Protein AF-L1JGI5-F1 (afdb_monomer_lite)

Foldseek 3Di:
DVVCVVVVDDDDPVRVVVVVVVVVVVVVVVVVCVVDDNPPPCPPDDDDDDPVNLVVLLVVLVVDPDPVSVVVNVLSVCCVVLVDDSVQSVPFDPVQWDDDDPDIWGFTDPDPPPPVVPDDGDTRD

Radius of gyration: 23.56 Å; chains: 1; bounding box: 56×33×55 Å

Sequence (125 aa):
MHMLKNYGVTLSIEAVKTLSSDFRGLKRTLNLSQSCNQDAKVTTGNVPLSYDLYSVFAKVMLQKPEREYVWARTFLILAWNLMSRSRNVCTLLYNHMEFVGDALRFYVIHAKNDQAGEKPRDPKH

Structure (mmCIF, N/CA/C/O backbone):
data_AF-L1JGI5-F1
#
_entry.id   AF-L1JGI5-F1
#
loop_
_atom_site.group_PDB
_atom_site.id
_atom_site.type_symbol
_atom_site.label_atom_id
_atom_site.label_alt_id
_atom_site.label_comp_id
_atom_site.label_asym_id
_atom_site.label_entity_id
_atom_site.label_seq_id
_atom_site.pdbx_PDB_ins_code
_atom_site.Cartn_x
_atom_site.Cartn_y
_atom_site.Cartn_z
_atom_site.occupancy
_atom_site.B_iso_or_equiv
_atom_site.auth_seq_id
_atom_site.auth_comp_id
_atom_site.auth_asym_id
_atom_site.auth_atom_id
_atom_site.pdbx_PDB_model_num
ATOM 1 N N . MET A 1 1 ? 32.901 11.308 -26.521 1.00 55.69 1 MET A N 1
ATOM 2 C CA . MET A 1 1 ? 32.419 11.208 -27.921 1.00 55.69 1 MET A CA 1
ATOM 3 C C . MET A 1 1 ? 33.040 12.257 -28.845 1.00 55.69 1 MET A C 1
ATOM 5 O O . MET A 1 1 ? 33.360 11.903 -29.968 1.00 55.69 1 MET A O 1
ATOM 9 N N . HIS A 1 2 ? 33.260 13.505 -28.402 1.00 54.22 2 HIS A N 1
ATOM 10 C CA . HIS A 1 2 ? 33.907 14.536 -29.234 1.00 54.22 2 HIS A CA 1
ATOM 11 C C . HIS A 1 2 ? 35.370 14.207 -29.592 1.00 54.22 2 HIS A C 1
ATOM 13 O O . HIS A 1 2 ? 35.813 14.503 -30.692 1.00 54.22 2 HIS A O 1
ATOM 19 N N . MET A 1 3 ? 36.104 13.523 -28.704 1.00 59.66 3 MET A N 1
ATOM 20 C CA . MET A 1 3 ? 37.500 13.153 -28.972 1.00 59.66 3 MET A CA 1
ATOM 21 C C . MET A 1 3 ? 37.654 12.104 -30.083 1.00 59.66 3 MET A C 1
ATOM 23 O O . MET A 1 3 ? 38.486 12.289 -30.953 1.00 59.66 3 MET A O 1
ATOM 27 N N . LEU A 1 4 ? 36.818 11.059 -30.135 1.00 62.31 4 LEU A N 1
ATOM 28 C CA . LEU A 1 4 ? 36.908 10.021 -31.182 1.00 62.31 4 LEU A CA 1
ATOM 29 C C . LEU A 1 4 ? 36.588 10.570 -32.583 1.00 62.31 4 LEU A C 1
ATOM 31 O O . LEU A 1 4 ? 37.210 10.166 -33.559 1.00 62.31 4 LEU A O 1
ATOM 35 N N . LYS A 1 5 ? 35.677 11.551 -32.663 1.00 60.44 5 LYS A N 1
ATOM 36 C CA . LYS A 1 5 ? 35.400 12.296 -33.900 1.00 60.44 5 LYS A CA 1
ATOM 37 C C . LYS A 1 5 ? 36.584 13.170 -34.332 1.00 60.44 5 LYS A C 1
ATOM 39 O O . LYS A 1 5 ? 36.864 13.243 -35.521 1.00 60.44 5 LYS A O 1
ATOM 44 N N . ASN A 1 6 ? 37.298 13.781 -33.383 1.00 59.62 6 ASN A N 1
ATOM 45 C CA . ASN A 1 6 ? 38.478 14.606 -33.669 1.00 59.62 6 ASN A CA 1
ATOM 46 C C . ASN A 1 6 ? 39.681 13.785 -34.181 1.00 59.62 6 ASN A C 1
ATOM 48 O O . ASN A 1 6 ? 40.533 14.342 -34.860 1.00 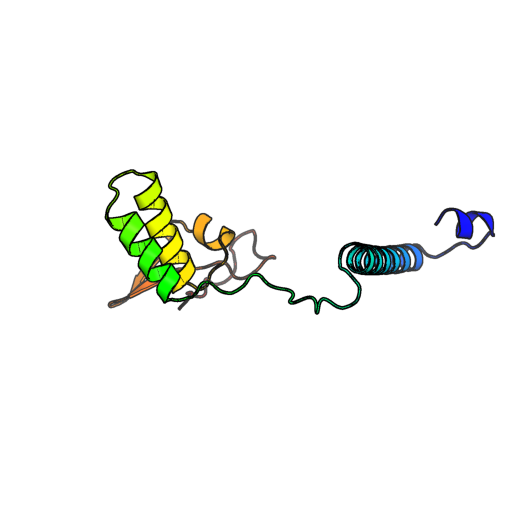59.62 6 ASN A O 1
ATOM 52 N N . TYR A 1 7 ? 39.733 12.477 -33.902 1.00 64.25 7 TYR A N 1
ATOM 53 C CA . TYR A 1 7 ? 40.748 11.549 -34.427 1.00 64.25 7 TYR A CA 1
ATOM 54 C C . TYR A 1 7 ? 40.342 10.871 -35.753 1.00 64.25 7 TYR A C 1
ATOM 56 O O . TYR A 1 7 ? 40.985 9.917 -36.178 1.00 64.25 7 TYR A O 1
ATOM 64 N N . GLY A 1 8 ? 39.272 11.335 -36.413 1.00 59.72 8 GLY A N 1
ATOM 65 C CA . GLY A 1 8 ? 38.863 10.839 -37.735 1.00 59.72 8 GLY A CA 1
ATOM 66 C C . GLY A 1 8 ? 38.235 9.441 -37.745 1.00 59.72 8 GLY A C 1
ATOM 67 O O . GLY A 1 8 ? 38.020 8.879 -38.815 1.00 59.72 8 GLY A O 1
ATOM 68 N N . VAL A 1 9 ? 37.910 8.869 -36.581 1.00 67.88 9 VAL A N 1
ATOM 69 C CA . VAL A 1 9 ? 37.312 7.530 -36.491 1.00 67.88 9 VAL A CA 1
ATOM 70 C C . VAL A 1 9 ? 35.792 7.628 -36.643 1.00 67.88 9 VAL A C 1
ATOM 72 O O . VAL A 1 9 ? 35.082 8.100 -35.748 1.00 67.88 9 VAL A O 1
ATOM 75 N N . THR A 1 10 ? 35.268 7.157 -37.774 1.00 65.50 10 THR A N 1
ATOM 76 C CA . THR A 1 10 ? 33.828 7.019 -38.022 1.00 65.50 10 THR A CA 1
ATOM 77 C C . THR A 1 10 ? 33.304 5.737 -37.377 1.00 65.50 10 THR A C 1
ATOM 79 O O . THR A 1 10 ? 33.387 4.640 -37.919 1.00 65.50 10 THR A O 1
ATOM 82 N N . LEU A 1 11 ? 32.759 5.869 -36.169 1.00 65.31 11 LEU A N 1
ATOM 83 C CA . LEU A 1 11 ? 32.098 4.763 -35.476 1.00 65.31 11 LEU A CA 1
ATOM 84 C C . LEU A 1 11 ? 30.700 4.518 -36.051 1.00 65.31 11 LEU A C 1
ATOM 86 O O . LEU A 1 11 ? 29.933 5.461 -36.256 1.00 65.31 11 LEU A O 1
ATOM 90 N N . SER A 1 12 ? 30.345 3.243 -36.233 1.00 73.88 12 SER A N 1
ATOM 91 C CA . SER A 1 12 ? 28.966 2.838 -36.525 1.00 73.88 12 SER A CA 1
ATOM 92 C C . SER A 1 12 ? 28.011 3.335 -35.431 1.00 73.88 12 SER A C 1
ATOM 94 O O . SER A 1 12 ? 28.361 3.396 -34.248 1.00 73.88 12 SER A O 1
ATOM 96 N N . ILE A 1 13 ? 26.781 3.675 -35.821 1.00 72.88 13 ILE A N 1
ATOM 97 C CA . ILE A 1 13 ? 25.734 4.203 -34.931 1.00 72.88 13 ILE A CA 1
ATOM 98 C C . ILE A 1 13 ? 25.459 3.239 -33.764 1.00 72.88 13 ILE 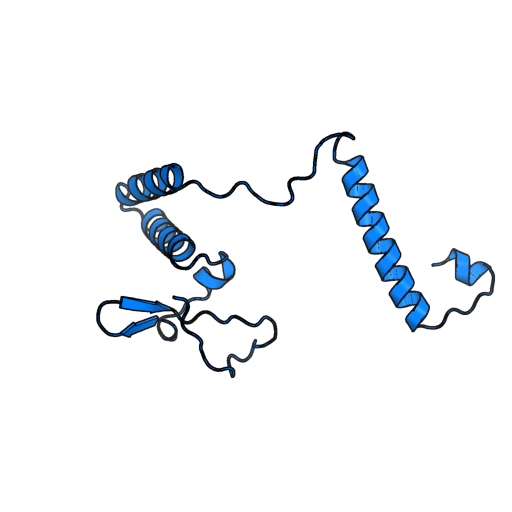A C 1
ATOM 100 O O . ILE A 1 13 ? 25.192 3.678 -32.644 1.00 72.88 13 ILE A O 1
ATOM 104 N N . GLU A 1 14 ? 25.565 1.932 -34.003 1.00 75.75 14 GLU A N 1
ATOM 105 C CA . GLU A 1 14 ? 25.400 0.895 -32.980 1.00 75.75 14 GLU A CA 1
ATOM 106 C C . GLU A 1 14 ? 26.535 0.923 -31.955 1.00 75.75 14 GLU A C 1
ATOM 108 O O . GLU A 1 14 ? 26.275 0.960 -30.753 1.00 75.75 14 GLU A O 1
ATOM 113 N N . ALA A 1 15 ? 27.784 1.034 -32.413 1.00 75.44 15 ALA A N 1
ATOM 114 C CA . ALA A 1 15 ? 28.950 1.135 -31.538 1.00 75.44 15 ALA A CA 1
ATOM 115 C C . ALA A 1 15 ? 28.890 2.388 -30.648 1.00 75.44 15 ALA A C 1
ATOM 117 O O . ALA A 1 15 ? 29.217 2.329 -29.465 1.00 75.44 15 ALA A O 1
ATOM 118 N N . VAL A 1 16 ? 28.401 3.516 -31.176 1.00 77.06 16 VAL A N 1
ATOM 119 C CA . VAL A 1 16 ? 28.207 4.753 -30.399 1.00 77.06 16 VAL A CA 1
ATOM 120 C C . VAL A 1 16 ? 27.160 4.570 -29.296 1.00 77.06 16 VAL A C 1
ATOM 122 O O . VAL A 1 16 ? 27.357 5.058 -28.179 1.00 77.06 16 VAL A O 1
ATOM 125 N N . LYS A 1 17 ? 26.056 3.868 -29.582 1.00 77.50 17 LYS A N 1
ATOM 126 C CA . LYS A 1 17 ? 24.998 3.594 -28.597 1.00 77.50 17 LYS A CA 1
ATOM 127 C C . LYS A 1 17 ? 25.489 2.667 -27.489 1.00 77.50 17 LYS A C 1
ATOM 129 O O . LYS A 1 17 ? 25.296 3.002 -26.320 1.00 77.50 17 LYS A O 1
ATOM 134 N N . THR A 1 18 ? 26.152 1.567 -27.845 1.00 80.44 18 THR A N 1
ATOM 135 C CA . THR A 1 18 ? 26.729 0.615 -26.882 1.00 80.44 18 THR A CA 1
ATOM 136 C C . THR A 1 18 ? 27.734 1.320 -25.983 1.00 80.44 18 THR A C 1
ATOM 138 O O . THR A 1 18 ? 27.550 1.381 -24.771 1.00 80.44 18 THR A O 1
ATOM 141 N N . LEU A 1 19 ? 28.692 2.024 -26.585 1.00 80.19 19 LEU A N 1
ATOM 142 C CA . LEU A 1 19 ? 29.725 2.741 -25.852 1.00 80.19 19 LEU A CA 1
ATOM 143 C C . LEU A 1 19 ? 29.133 3.834 -24.943 1.00 80.19 19 LEU A C 1
ATOM 145 O O . LEU A 1 19 ? 29.565 4.013 -23.806 1.00 80.19 19 LEU A O 1
ATOM 149 N N . SER A 1 20 ? 28.101 4.555 -25.394 1.00 80.19 20 SER A N 1
ATOM 150 C CA . SER A 1 20 ? 27.415 5.537 -24.545 1.00 80.19 20 SER A CA 1
ATOM 151 C C . SER A 1 20 ? 26.659 4.898 -23.375 1.00 80.19 20 SER A C 1
ATOM 153 O O . SER A 1 20 ? 26.512 5.556 -22.339 1.00 80.19 20 SER A O 1
ATOM 155 N N . SER A 1 21 ? 26.143 3.680 -23.540 1.00 74.12 21 SER A N 1
ATOM 156 C CA . SER A 1 21 ? 25.514 2.906 -22.467 1.00 74.12 21 SER A CA 1
ATOM 157 C C . SER A 1 21 ? 26.560 2.485 -21.435 1.00 74.12 21 SER A C 1
ATOM 159 O O . SER A 1 21 ? 26.392 2.737 -20.239 1.00 74.12 21 SER A O 1
ATOM 161 N N . ASP A 1 22 ? 27.694 1.978 -21.913 1.00 79.69 22 ASP A N 1
ATOM 162 C CA . ASP A 1 22 ? 28.798 1.503 -21.080 1.00 79.69 22 ASP A CA 1
ATOM 163 C C . ASP A 1 22 ? 29.401 2.644 -20.256 1.00 79.69 22 ASP A C 1
ATOM 165 O O . ASP A 1 22 ? 29.518 2.544 -19.033 1.00 79.69 22 ASP A O 1
ATOM 169 N N . PHE A 1 23 ? 29.667 3.798 -20.880 1.00 80.25 23 PHE A N 1
ATOM 170 C CA . PHE A 1 23 ? 30.149 4.988 -20.169 1.00 80.25 23 PHE A CA 1
ATOM 171 C C . PHE A 1 23 ? 29.139 5.526 -19.151 1.00 80.25 23 PHE A C 1
ATOM 173 O O . PHE A 1 23 ? 29.534 6.085 -18.125 1.00 80.25 23 PHE A O 1
ATOM 180 N N . ARG A 1 24 ? 27.834 5.356 -19.393 1.00 77.88 24 ARG A N 1
ATOM 181 C CA . ARG A 1 24 ? 26.798 5.728 -18.421 1.00 77.88 24 ARG A CA 1
ATOM 182 C C . ARG A 1 24 ? 26.827 4.799 -17.206 1.00 77.88 24 ARG A C 1
ATOM 184 O O . ARG A 1 24 ? 26.707 5.289 -16.082 1.00 77.88 24 ARG A O 1
ATOM 191 N N . GLY A 1 25 ? 27.024 3.498 -17.420 1.00 72.00 25 GLY A N 1
ATOM 192 C CA . GLY A 1 25 ? 27.229 2.515 -16.352 1.00 72.00 25 GLY A CA 1
ATOM 193 C C . GLY A 1 25 ? 28.498 2.792 -15.541 1.00 72.00 25 GLY A C 1
ATOM 194 O O . GLY A 1 25 ? 28.459 2.808 -14.307 1.00 72.00 25 GLY A O 1
ATOM 195 N N . LEU A 1 26 ? 29.596 3.127 -16.222 1.00 76.94 26 LEU A N 1
ATOM 196 C CA . LEU A 1 26 ? 30.867 3.475 -15.586 1.00 76.94 26 LEU A CA 1
ATOM 197 C C . LEU A 1 26 ? 30.743 4.741 -14.730 1.00 76.94 26 LEU A C 1
ATOM 199 O O . LEU A 1 26 ? 31.138 4.747 -13.567 1.00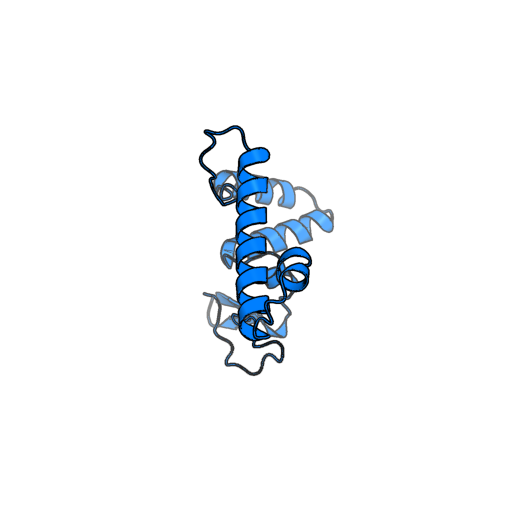 76.94 26 LEU A O 1
ATOM 203 N N . LYS A 1 27 ? 30.108 5.795 -15.263 1.00 77.62 27 LYS A N 1
ATOM 204 C CA . LYS A 1 27 ? 29.868 7.047 -14.530 1.00 77.62 27 LYS A CA 1
ATOM 205 C C . LYS A 1 27 ? 29.002 6.826 -13.288 1.00 77.62 27 LYS A C 1
ATOM 207 O O . LYS A 1 27 ? 29.260 7.424 -12.248 1.00 77.62 27 LYS A O 1
ATOM 212 N N . ARG A 1 28 ? 27.997 5.947 -13.373 1.00 71.75 28 ARG A N 1
ATOM 213 C CA . ARG A 1 28 ? 27.171 5.568 -12.219 1.00 71.75 28 ARG A CA 1
ATOM 214 C C . ARG A 1 28 ? 28.009 4.881 -11.140 1.00 71.75 28 ARG A C 1
ATOM 216 O O . ARG A 1 28 ? 27.867 5.226 -9.975 1.00 71.75 28 ARG A O 1
ATOM 223 N N . THR A 1 29 ? 28.893 3.969 -11.531 1.00 70.12 29 THR A N 1
ATOM 224 C CA . THR A 1 29 ? 29.781 3.236 -10.613 1.00 70.12 29 THR A CA 1
ATOM 225 C C . THR A 1 29 ? 30.782 4.169 -9.927 1.00 70.12 29 THR A C 1
ATOM 227 O O . THR A 1 29 ? 30.926 4.122 -8.709 1.00 70.12 29 THR A O 1
ATOM 230 N N . LEU A 1 30 ? 31.399 5.082 -10.683 1.00 68.44 30 LEU A N 1
ATOM 231 C CA . LEU A 1 30 ? 32.348 6.063 -10.147 1.00 68.44 30 LEU A CA 1
ATOM 232 C C . LEU A 1 30 ? 31.686 7.036 -9.163 1.00 68.44 30 LEU A C 1
ATOM 234 O O . LEU A 1 30 ? 32.207 7.259 -8.071 1.00 68.44 30 LEU A O 1
ATOM 238 N N . ASN A 1 31 ? 30.502 7.552 -9.504 1.00 64.38 31 ASN A N 1
ATOM 239 C CA . ASN A 1 31 ? 29.750 8.429 -8.607 1.00 64.38 31 ASN A CA 1
ATOM 240 C C . ASN A 1 31 ? 29.365 7.716 -7.299 1.00 64.38 31 ASN A C 1
ATOM 242 O O . ASN A 1 31 ? 29.423 8.329 -6.239 1.00 64.38 31 ASN A O 1
ATOM 246 N N . LEU A 1 32 ? 29.014 6.427 -7.365 1.00 59.78 32 LEU A N 1
ATOM 247 C CA . LEU A 1 32 ? 28.700 5.616 -6.183 1.00 59.78 32 LEU A CA 1
ATOM 248 C C . LEU A 1 32 ? 29.934 5.401 -5.293 1.00 59.78 32 LEU A C 1
ATOM 250 O O . LEU A 1 32 ? 29.829 5.516 -4.074 1.00 59.78 32 LEU A O 1
ATOM 254 N N . SER A 1 33 ? 31.103 5.156 -5.893 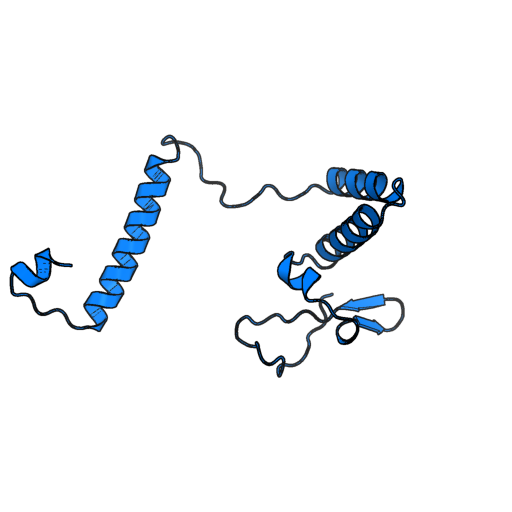1.00 59.03 33 SER A N 1
ATOM 255 C CA . SER A 1 33 ? 32.368 5.006 -5.157 1.00 59.03 33 SER A CA 1
ATOM 256 C C . SER A 1 33 ? 32.899 6.310 -4.550 1.00 59.03 33 SER A C 1
ATOM 258 O O . SER A 1 33 ? 33.611 6.265 -3.557 1.00 59.03 33 SER A O 1
ATOM 260 N N . GLN A 1 34 ? 32.554 7.471 -5.120 1.00 59.97 34 GLN A N 1
ATOM 261 C CA . GLN A 1 34 ? 32.903 8.778 -4.550 1.00 59.97 34 GLN A CA 1
ATOM 262 C C . GLN A 1 34 ? 31.929 9.228 -3.454 1.00 59.97 34 GLN A C 1
ATOM 264 O O . GLN A 1 34 ? 32.335 9.950 -2.549 1.00 59.97 34 GLN A O 1
ATOM 269 N N . SER A 1 35 ? 30.654 8.826 -3.518 1.00 54.56 35 SER A N 1
ATOM 270 C CA . SER A 1 35 ? 29.653 9.211 -2.512 1.00 54.56 35 SER A CA 1
ATOM 271 C C . SER A 1 35 ? 29.676 8.351 -1.249 1.00 54.56 35 SER A C 1
ATOM 273 O O . SER A 1 35 ? 29.193 8.784 -0.205 1.00 54.56 35 SER A O 1
ATOM 275 N N . CYS A 1 36 ? 30.197 7.127 -1.332 1.00 50.53 36 CYS A N 1
ATOM 276 C CA . CYS A 1 36 ? 30.276 6.206 -0.207 1.00 50.53 36 CYS A CA 1
ATOM 277 C C . CYS A 1 36 ? 31.748 6.012 0.164 1.00 50.53 36 CYS A C 1
ATOM 279 O O . CYS A 1 36 ? 32.511 5.492 -0.643 1.00 50.53 36 CYS A O 1
ATOM 281 N N . ASN A 1 37 ? 32.135 6.430 1.377 1.00 53.25 37 ASN A N 1
ATOM 282 C CA . ASN A 1 37 ? 33.432 6.092 1.973 1.00 53.25 37 ASN A CA 1
ATOM 283 C C . ASN A 1 37 ? 33.755 4.612 1.705 1.00 53.25 37 ASN A C 1
ATOM 285 O O . ASN A 1 37 ? 32.876 3.761 1.864 1.00 53.25 37 ASN A O 1
ATOM 289 N N . GLN A 1 38 ? 34.989 4.348 1.271 1.00 53.34 38 GLN A N 1
ATOM 290 C CA . GLN A 1 38 ? 35.434 3.202 0.460 1.00 53.34 38 GLN A CA 1
ATOM 291 C C . GLN A 1 38 ? 35.157 1.777 0.994 1.00 53.34 38 GLN A C 1
ATOM 293 O O . GLN A 1 38 ? 35.441 0.825 0.279 1.00 53.34 38 GLN A O 1
ATOM 298 N N . ASP A 1 39 ? 34.518 1.605 2.155 1.00 48.25 39 ASP A N 1
ATOM 299 C CA . ASP A 1 39 ? 34.286 0.300 2.798 1.00 48.25 39 ASP A CA 1
ATOM 300 C C . ASP A 1 39 ? 32.823 0.016 3.187 1.00 48.25 39 ASP A C 1
ATOM 302 O O . ASP A 1 39 ? 32.512 -1.008 3.801 1.00 48.25 39 ASP A O 1
ATOM 306 N N . ALA A 1 40 ? 31.873 0.884 2.827 1.00 48.81 40 ALA A N 1
ATOM 307 C CA . ALA A 1 40 ? 30.462 0.598 3.069 1.00 48.81 40 ALA A CA 1
ATOM 308 C C . ALA A 1 40 ? 29.936 -0.392 2.017 1.00 48.81 40 ALA A C 1
ATOM 310 O O . ALA A 1 40 ? 29.626 -0.018 0.884 1.00 48.81 40 ALA A O 1
ATOM 311 N N . LYS A 1 41 ? 29.796 -1.669 2.402 1.00 50.19 41 LYS A N 1
ATOM 312 C CA . LYS A 1 41 ? 29.068 -2.679 1.621 1.00 50.19 41 LYS A CA 1
ATOM 313 C C . LYS A 1 41 ? 27.703 -2.105 1.240 1.00 50.19 41 LYS A C 1
ATOM 315 O O . LYS A 1 41 ? 26.844 -1.906 2.099 1.00 50.19 41 LYS A O 1
ATOM 320 N N . VAL A 1 42 ? 27.517 -1.822 -0.050 1.00 49.94 42 VAL A N 1
ATOM 321 C CA . VAL A 1 42 ? 26.266 -1.286 -0.592 1.00 49.94 42 VAL A CA 1
ATOM 322 C C . VAL A 1 42 ? 25.190 -2.352 -0.417 1.00 49.94 42 VAL A C 1
ATOM 324 O O . VAL A 1 42 ? 24.997 -3.232 -1.257 1.00 49.94 42 VAL A O 1
ATOM 327 N N . THR A 1 43 ? 24.486 -2.286 0.706 1.00 46.47 43 THR A N 1
ATOM 328 C CA . THR A 1 43 ? 23.278 -3.071 0.929 1.00 46.47 43 THR A CA 1
ATOM 329 C C . THR A 1 43 ? 22.215 -2.417 0.059 1.00 46.47 43 THR A C 1
ATOM 331 O O . THR A 1 43 ? 21.594 -1.427 0.433 1.00 46.47 43 THR A O 1
ATOM 334 N N . THR A 1 44 ? 22.114 -2.876 -1.187 1.00 46.72 44 THR A N 1
ATOM 335 C CA . THR A 1 44 ? 21.179 -2.312 -2.161 1.00 46.72 44 THR A CA 1
ATOM 336 C C . THR A 1 44 ? 19.772 -2.748 -1.766 1.00 46.72 44 THR A C 1
ATOM 338 O O . THR A 1 44 ? 19.312 -3.815 -2.159 1.00 46.72 44 THR A O 1
ATOM 341 N N . GLY A 1 45 ? 19.100 -1.938 -0.953 1.00 55.53 45 GLY A N 1
ATOM 342 C CA . GLY A 1 45 ? 17.723 -2.175 -0.536 1.00 55.53 45 GLY A CA 1
ATOM 343 C C . GLY A 1 45 ? 17.399 -1.461 0.768 1.00 55.53 45 GLY A C 1
ATOM 344 O O . GLY A 1 45 ? 18.203 -1.454 1.695 1.00 55.53 45 GLY A O 1
ATOM 345 N N . ASN A 1 46 ? 16.208 -0.867 0.842 1.00 63.72 46 ASN A N 1
ATOM 346 C CA . ASN A 1 46 ? 15.673 -0.397 2.115 1.00 63.72 46 ASN A CA 1
ATOM 347 C C . ASN A 1 46 ? 15.503 -1.599 3.050 1.00 63.72 46 ASN A C 1
ATOM 349 O O . ASN A 1 46 ? 15.069 -2.665 2.606 1.00 63.72 46 ASN A O 1
ATOM 353 N N . VAL A 1 47 ? 15.820 -1.416 4.333 1.00 77.06 47 VAL A N 1
ATOM 354 C CA . VAL A 1 47 ? 15.566 -2.427 5.366 1.00 77.06 47 VAL A CA 1
ATOM 355 C C . VAL A 1 47 ? 14.080 -2.812 5.309 1.00 77.06 47 VAL A C 1
ATOM 357 O O . VAL A 1 47 ? 13.233 -1.912 5.290 1.00 77.06 47 VAL A O 1
ATOM 360 N N . PRO A 1 48 ? 13.741 -4.113 5.225 1.00 79.62 48 PRO A N 1
ATOM 361 C CA . PRO A 1 48 ? 12.350 -4.538 5.189 1.00 79.62 48 PRO A CA 1
ATOM 362 C C . PRO A 1 48 ? 11.650 -4.111 6.480 1.00 79.62 48 PRO A C 1
ATOM 364 O O . PRO A 1 48 ? 12.204 -4.224 7.573 1.00 79.62 48 PRO A O 1
ATOM 367 N N . LEU A 1 49 ? 10.424 -3.609 6.343 1.00 84.62 49 LEU A N 1
ATOM 368 C CA . LEU A 1 49 ? 9.582 -3.269 7.483 1.00 84.62 49 LEU A CA 1
ATOM 369 C C . LEU A 1 49 ? 9.344 -4.543 8.308 1.00 84.62 49 LEU A C 1
ATOM 371 O O . LEU A 1 49 ? 8.902 -5.549 7.761 1.00 84.62 49 LEU A O 1
ATOM 375 N N . SER A 1 50 ? 9.660 -4.515 9.603 1.00 89.62 50 SER A N 1
ATOM 376 C CA . SER A 1 50 ? 9.401 -5.644 10.499 1.00 89.62 50 SER A CA 1
ATOM 377 C C . SER A 1 50 ? 7.912 -5.744 10.837 1.00 89.62 50 SER A C 1
ATOM 379 O O . SER A 1 50 ? 7.191 -4.742 10.844 1.00 89.62 50 SER A O 1
ATOM 381 N N . TYR A 1 51 ? 7.449 -6.956 11.150 1.00 88.56 51 TYR A N 1
ATOM 382 C CA . TYR A 1 51 ? 6.058 -7.181 11.552 1.00 88.56 51 TYR A CA 1
ATOM 383 C C . TYR A 1 51 ? 5.686 -6.390 12.814 1.00 88.56 51 TYR A C 1
ATOM 385 O O . TYR A 1 51 ? 4.603 -5.811 12.883 1.00 88.56 51 TYR A O 1
ATOM 393 N N . ASP A 1 52 ? 6.602 -6.293 13.779 1.00 91.06 52 ASP A N 1
ATOM 394 C CA . ASP A 1 52 ? 6.372 -5.530 15.008 1.00 91.06 52 ASP A CA 1
ATOM 395 C C . ASP A 1 52 ? 6.087 -4.061 14.698 1.00 91.06 52 ASP A C 1
ATOM 397 O O . ASP A 1 52 ? 5.097 -3.504 15.177 1.00 91.06 52 ASP A O 1
ATOM 401 N N . LEU A 1 53 ? 6.893 -3.456 13.821 1.00 90.62 53 LEU A N 1
ATOM 402 C CA . LEU A 1 53 ? 6.721 -2.065 13.420 1.00 90.62 53 LEU A CA 1
ATOM 403 C C . LEU A 1 53 ? 5.438 -1.864 12.599 1.00 90.62 53 LEU A C 1
ATOM 405 O O . LEU A 1 53 ? 4.709 -0.898 12.828 1.00 90.62 53 LEU A O 1
ATOM 409 N N . TYR A 1 54 ? 5.105 -2.807 11.712 1.00 91.88 54 TYR A N 1
ATOM 410 C CA . TYR A 1 54 ? 3.807 -2.837 11.031 1.00 91.88 54 TYR A CA 1
ATOM 411 C C . TYR A 1 54 ? 2.641 -2.852 12.033 1.00 91.88 54 TYR A C 1
ATOM 413 O O . TYR A 1 54 ? 1.702 -2.064 11.902 1.00 91.88 54 TYR A O 1
ATOM 421 N N . SER A 1 55 ? 2.715 -3.694 13.070 1.00 91.56 55 SER A N 1
ATOM 422 C CA . SER A 1 55 ? 1.659 -3.825 14.078 1.00 91.56 55 SER A CA 1
ATOM 423 C C . SER A 1 55 ? 1.462 -2.536 14.881 1.00 91.56 55 SER A C 1
ATOM 425 O O . SER A 1 55 ? 0.326 -2.154 15.174 1.00 91.56 55 SER A O 1
ATOM 427 N N . VAL A 1 56 ? 2.554 -1.833 15.196 1.00 92.88 56 VAL A N 1
ATOM 428 C CA . VAL A 1 56 ? 2.519 -0.543 15.893 1.00 92.88 56 VAL A CA 1
ATOM 429 C C . VAL A 1 56 ? 1.863 0.512 15.008 1.00 92.88 56 VAL A C 1
ATOM 431 O O . VAL A 1 56 ? 0.938 1.184 15.464 1.00 92.88 56 VAL A O 1
ATOM 434 N N . PHE A 1 57 ? 2.258 0.616 13.736 1.00 92.12 57 PHE A N 1
ATOM 435 C CA . PHE A 1 57 ? 1.631 1.562 12.809 1.00 92.12 57 PHE A CA 1
ATOM 436 C C . PHE A 1 57 ? 0.141 1.288 12.621 1.00 92.12 57 PHE A C 1
ATOM 438 O O . PHE A 1 57 ? -0.661 2.214 12.732 1.00 92.12 57 PHE A O 1
ATOM 445 N N . ALA A 1 58 ? -0.247 0.028 12.419 1.00 90.62 58 ALA A N 1
ATOM 446 C CA . ALA A 1 58 ? -1.649 -0.343 12.270 1.00 90.62 58 ALA A CA 1
ATOM 447 C C . ALA A 1 58 ? -2.482 0.038 13.508 1.00 90.62 58 ALA A C 1
ATOM 449 O O . ALA A 1 58 ? -3.584 0.568 13.359 1.00 90.62 58 ALA A O 1
ATOM 450 N N . LYS A 1 59 ? -1.949 -0.165 14.723 1.00 91.25 59 LYS A N 1
ATOM 451 C CA . LYS A 1 59 ? -2.612 0.221 15.983 1.00 91.25 59 LYS A CA 1
ATOM 452 C C . LYS A 1 59 ? -2.746 1.735 16.127 1.00 91.25 59 LYS A C 1
ATOM 454 O O . LYS A 1 59 ? -3.834 2.216 16.433 1.00 91.25 59 LYS A O 1
ATOM 459 N N . VAL A 1 60 ? -1.677 2.489 15.870 1.00 92.25 60 VAL A N 1
ATOM 460 C CA . VAL A 1 60 ? -1.697 3.961 15.957 1.00 92.25 60 VAL A CA 1
ATOM 461 C C . VAL A 1 60 ? -2.689 4.547 14.949 1.00 92.25 60 VAL A C 1
ATOM 463 O O . VAL A 1 60 ? -3.501 5.399 15.305 1.00 92.25 60 VAL A O 1
ATOM 466 N N . MET A 1 61 ? -2.694 4.039 13.714 1.00 92.94 61 MET A N 1
ATOM 467 C CA . MET A 1 61 ? -3.632 4.471 12.672 1.00 92.94 61 MET A CA 1
ATOM 468 C C . MET A 1 61 ? -5.081 4.024 12.920 1.00 92.94 61 MET A C 1
ATOM 470 O O . MET A 1 61 ? -5.999 4.550 12.296 1.00 92.94 61 MET A O 1
ATOM 474 N N . LEU A 1 62 ? -5.315 3.047 13.799 1.00 90.25 62 LEU A N 1
ATOM 475 C CA . LEU A 1 62 ? -6.661 2.639 14.204 1.00 90.25 62 LEU A CA 1
ATOM 476 C C . LEU A 1 62 ? -7.247 3.567 15.277 1.00 90.25 62 LEU A C 1
ATOM 478 O O . LEU A 1 62 ? -8.452 3.789 15.299 1.00 90.25 62 LEU A O 1
ATOM 482 N N . GLN A 1 63 ? -6.402 4.125 16.147 1.00 91.62 63 GLN A N 1
ATOM 483 C CA . GLN A 1 63 ? -6.826 5.014 17.236 1.00 91.62 63 GLN A CA 1
ATOM 484 C C . GLN A 1 63 ? -7.233 6.415 16.756 1.00 91.62 63 GLN A C 1
ATOM 486 O O . GLN A 1 63 ? -7.908 7.143 17.483 1.00 91.62 63 GLN A O 1
ATOM 491 N N . LYS A 1 64 ? -6.815 6.812 15.550 1.00 90.00 64 LYS A N 1
ATOM 492 C CA . LYS A 1 64 ? -7.109 8.123 14.965 1.00 90.00 64 LYS A CA 1
ATOM 493 C C . LYS A 1 64 ? -8.253 7.999 13.947 1.00 90.00 64 LYS A C 1
ATOM 495 O O . LYS A 1 64 ? -8.109 7.254 12.979 1.00 90.00 64 LYS A O 1
ATOM 500 N N . PRO A 1 65 ? -9.378 8.722 14.118 1.00 87.75 65 PRO A N 1
ATOM 501 C CA . PRO A 1 65 ? -10.517 8.655 13.196 1.00 87.75 65 PRO A CA 1
ATOM 502 C C . PRO A 1 65 ? -10.331 9.516 11.935 1.00 87.75 65 PRO A C 1
ATOM 504 O O . PRO A 1 65 ? -11.189 9.537 11.056 1.00 87.75 65 PRO A O 1
ATOM 507 N N . GLU A 1 66 ? -9.231 10.260 11.851 1.00 93.56 66 GLU A N 1
ATOM 508 C CA . GLU A 1 66 ? -8.943 11.175 10.754 1.00 93.56 66 GLU A CA 1
ATOM 509 C C . GLU A 1 66 ? -8.803 10.412 9.425 1.00 93.56 66 GLU A C 1
ATOM 511 O O . GLU A 1 66 ? -8.202 9.335 9.347 1.00 93.56 66 GLU A O 1
ATOM 516 N N . ARG A 1 67 ? -9.353 10.987 8.349 1.00 90.50 67 ARG A N 1
ATOM 517 C CA . ARG A 1 67 ? -9.444 10.344 7.026 1.00 90.50 67 ARG A CA 1
ATOM 518 C C . ARG A 1 67 ? -8.089 9.871 6.495 1.00 90.50 67 ARG A C 1
ATOM 520 O O . ARG A 1 67 ? -8.012 8.828 5.847 1.00 90.50 67 ARG A O 1
ATOM 527 N N . GLU A 1 68 ? -7.035 10.626 6.775 1.00 90.94 68 GLU A N 1
ATOM 528 C CA . GLU A 1 68 ? -5.665 10.318 6.359 1.00 90.94 68 GLU A CA 1
ATOM 529 C C . GLU A 1 68 ? -5.158 9.022 6.993 1.00 90.94 68 GLU A C 1
ATOM 531 O O . GLU A 1 68 ? -4.580 8.185 6.302 1.00 90.94 68 GLU A O 1
ATOM 536 N N . TYR A 1 69 ? -5.455 8.800 8.276 1.00 90.44 69 TYR A N 1
ATOM 537 C CA . TYR A 1 69 ? -5.068 7.587 8.995 1.00 90.44 69 TYR A CA 1
ATOM 538 C C . TYR A 1 69 ? -5.879 6.377 8.538 1.00 90.44 69 TYR A C 1
ATOM 540 O O . TYR A 1 69 ? -5.328 5.284 8.414 1.00 90.44 69 TYR A O 1
ATOM 548 N N . VAL A 1 70 ? -7.161 6.564 8.207 1.00 90.25 70 VAL A N 1
ATOM 549 C CA . VAL A 1 70 ? -7.981 5.503 7.602 1.00 90.25 70 VAL A CA 1
ATOM 550 C C . VAL A 1 70 ? -7.403 5.083 6.252 1.00 90.25 70 VAL A C 1
ATOM 552 O O . VAL A 1 70 ? -7.227 3.890 6.006 1.00 90.25 70 VAL A O 1
ATOM 555 N N . TRP A 1 71 ? -7.064 6.048 5.395 1.00 90.44 71 TRP A N 1
ATOM 556 C CA . TRP A 1 71 ? -6.451 5.765 4.100 1.00 90.44 71 TRP A CA 1
ATOM 557 C C . TRP A 1 71 ? -5.080 5.097 4.254 1.00 90.44 71 TRP A C 1
ATOM 559 O O . TRP A 1 71 ? -4.838 4.056 3.643 1.00 90.44 71 TRP A O 1
ATOM 569 N N . ALA A 1 72 ? -4.214 5.643 5.112 1.00 91.88 72 ALA A N 1
ATOM 570 C CA . ALA A 1 72 ? -2.875 5.116 5.360 1.00 91.88 72 ALA A CA 1
ATOM 571 C C . ALA A 1 72 ? -2.921 3.686 5.908 1.00 91.88 72 ALA A C 1
ATOM 573 O O . ALA A 1 72 ? -2.151 2.836 5.461 1.00 91.88 72 ALA A O 1
ATOM 574 N N . ARG A 1 73 ? -3.867 3.390 6.810 1.00 91.56 73 ARG A N 1
ATOM 575 C CA . ARG A 1 73 ? -4.088 2.042 7.341 1.00 91.56 73 ARG A CA 1
ATOM 576 C C . ARG A 1 73 ? -4.481 1.071 6.235 1.00 91.56 73 ARG A C 1
ATOM 578 O O . ARG A 1 73 ? -3.869 0.014 6.115 1.00 91.56 73 ARG A O 1
ATOM 585 N N . THR A 1 74 ? -5.470 1.425 5.417 1.00 90.56 74 THR A N 1
ATOM 586 C CA . THR A 1 74 ? -5.919 0.573 4.306 1.00 90.56 74 THR A CA 1
ATOM 587 C C . THR A 1 74 ? -4.795 0.346 3.299 1.00 90.56 74 THR A C 1
ATOM 589 O O . THR A 1 74 ? -4.553 -0.788 2.892 1.00 90.56 74 THR A O 1
ATOM 592 N N . PHE A 1 75 ? -4.053 1.398 2.950 1.00 90.94 75 PHE A N 1
ATOM 593 C CA . PHE A 1 75 ? -2.890 1.299 2.074 1.00 90.94 75 PHE A CA 1
ATOM 594 C C . PHE A 1 75 ? -1.814 0.371 2.652 1.00 90.94 75 PHE A C 1
ATOM 596 O O . PHE A 1 75 ? -1.316 -0.496 1.937 1.00 90.94 75 PHE A O 1
ATOM 603 N N . LEU A 1 76 ? -1.479 0.516 3.937 1.00 91.50 76 LEU A N 1
ATOM 604 C CA . LEU A 1 76 ? -0.463 -0.295 4.607 1.00 91.50 76 LEU A CA 1
ATOM 605 C C . LEU A 1 76 ? -0.868 -1.774 4.658 1.00 91.50 76 LEU A C 1
ATOM 607 O O . LEU A 1 76 ? -0.055 -2.636 4.329 1.00 91.50 76 LEU A O 1
ATOM 611 N N . ILE A 1 77 ? -2.126 -2.063 5.005 1.00 90.44 77 ILE A N 1
ATOM 612 C CA . ILE A 1 77 ? -2.681 -3.424 5.021 1.00 90.44 77 ILE A CA 1
ATOM 613 C C . ILE A 1 77 ? -2.613 -4.039 3.621 1.00 90.44 77 ILE A C 1
ATOM 615 O O . ILE A 1 77 ? -2.135 -5.162 3.477 1.00 90.44 77 ILE A O 1
ATOM 619 N N . LEU A 1 78 ? -3.047 -3.317 2.585 1.00 89.38 78 LEU A N 1
ATOM 620 C CA . LEU A 1 78 ? -3.009 -3.818 1.209 1.00 89.38 78 LEU A CA 1
ATOM 621 C C . LEU A 1 78 ? -1.575 -4.026 0.715 1.00 89.38 78 LEU A C 1
ATOM 623 O O . LEU A 1 78 ? -1.280 -5.053 0.111 1.00 89.38 78 L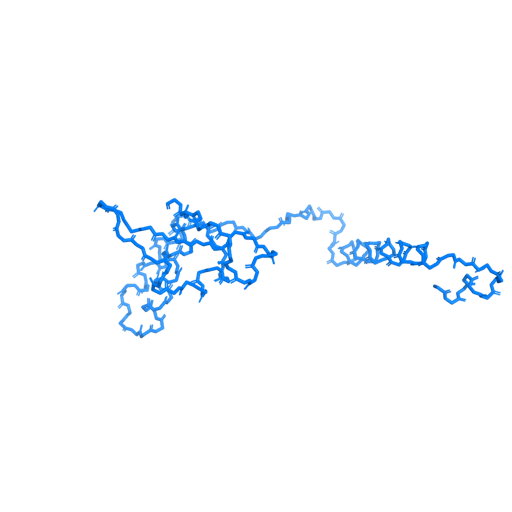EU A O 1
ATOM 627 N N . ALA A 1 79 ? -0.670 -3.085 0.985 1.00 89.19 79 ALA A N 1
ATOM 628 C CA . ALA A 1 79 ? 0.733 -3.197 0.596 1.00 89.19 79 ALA A CA 1
ATOM 629 C C . ALA A 1 79 ? 1.417 -4.401 1.254 1.00 89.19 79 ALA A C 1
ATOM 631 O O . ALA A 1 79 ? 2.176 -5.102 0.580 1.00 89.19 79 ALA A O 1
ATOM 632 N N . TRP A 1 80 ? 1.114 -4.645 2.533 1.00 89.44 80 TRP A N 1
ATOM 633 C CA . TRP A 1 80 ? 1.657 -5.755 3.309 1.00 89.44 80 TRP A CA 1
ATOM 634 C C . TRP A 1 80 ? 1.087 -7.107 2.866 1.00 89.44 80 TRP A C 1
ATOM 636 O O . TRP A 1 80 ? 1.855 -7.993 2.505 1.00 89.44 80 TRP A O 1
ATOM 646 N N . ASN A 1 81 ? -0.242 -7.255 2.819 1.00 88.06 81 ASN A N 1
ATOM 647 C CA . ASN A 1 81 ? -0.887 -8.524 2.454 1.00 88.06 81 ASN A CA 1
ATOM 648 C C . ASN A 1 81 ? -0.604 -8.912 1.001 1.00 88.06 81 ASN A C 1
ATOM 650 O O . ASN A 1 81 ? -0.270 -10.056 0.718 1.00 88.06 81 ASN A O 1
ATOM 654 N N . LEU A 1 82 ? -0.657 -7.947 0.080 1.00 84.31 82 LEU A N 1
ATOM 655 C CA . LEU A 1 82 ? -0.394 -8.217 -1.329 1.00 84.31 82 LEU A CA 1
ATOM 656 C C . LEU A 1 82 ? 1.101 -8.254 -1.654 1.00 84.31 82 LEU A C 1
ATOM 658 O O . LEU A 1 82 ? 1.426 -8.438 -2.825 1.00 84.31 82 LEU A O 1
ATOM 662 N N . MET A 1 83 ? 2.013 -7.997 -0.703 1.00 84.44 83 MET A N 1
ATOM 663 C CA . MET A 1 83 ? 3.460 -7.843 -0.949 1.00 84.44 83 MET A CA 1
ATOM 664 C C . MET A 1 83 ? 3.731 -7.001 -2.209 1.00 84.44 83 MET A C 1
ATOM 666 O O . MET A 1 83 ? 4.389 -7.418 -3.172 1.00 84.44 83 MET A O 1
ATOM 670 N N . SER A 1 84 ? 3.078 -5.840 -2.290 1.00 77.38 84 SER A N 1
ATOM 671 C CA . SER A 1 84 ? 2.993 -5.046 -3.516 1.00 77.38 84 SER A CA 1
ATOM 672 C C . SER A 1 84 ? 3.654 -3.687 -3.350 1.00 77.38 84 SER A C 1
ATOM 674 O O . SER A 1 84 ? 3.628 -3.078 -2.285 1.00 77.38 84 SER A O 1
ATOM 676 N N . ARG A 1 85 ? 4.247 -3.181 -4.435 1.00 80.88 85 ARG A N 1
ATOM 677 C CA . ARG A 1 85 ? 4.813 -1.828 -4.442 1.00 80.88 85 ARG A CA 1
ATOM 678 C C . ARG A 1 85 ? 3.688 -0.803 -4.354 1.00 80.88 85 ARG A C 1
ATOM 680 O O . ARG A 1 85 ? 2.613 -1.028 -4.907 1.00 80.88 85 ARG A O 1
ATOM 687 N N . SER A 1 86 ? 3.988 0.354 -3.767 1.00 82.25 86 SER A N 1
ATOM 688 C CA . SER A 1 86 ? 3.045 1.469 -3.602 1.00 82.25 86 SER A CA 1
ATOM 689 C C . SER A 1 86 ? 2.251 1.780 -4.870 1.00 82.25 86 SER A C 1
ATOM 691 O O . SER A 1 86 ? 1.032 1.865 -4.818 1.00 82.25 86 SER A O 1
ATOM 693 N N . ARG A 1 87 ? 2.924 1.844 -6.028 1.00 81.94 87 ARG A N 1
ATOM 694 C CA . ARG A 1 87 ? 2.276 2.085 -7.326 1.00 81.94 87 ARG A CA 1
ATOM 695 C C . ARG A 1 87 ? 1.134 1.107 -7.601 1.00 81.94 87 ARG A C 1
ATOM 697 O O . ARG A 1 87 ? 0.057 1.552 -7.960 1.00 81.94 87 ARG A O 1
ATOM 704 N N . ASN A 1 88 ? 1.365 -0.189 -7.408 1.00 80.50 88 ASN A N 1
ATOM 705 C CA . ASN A 1 88 ? 0.377 -1.218 -7.718 1.00 80.50 88 ASN A CA 1
ATOM 706 C C . ASN A 1 88 ? -0.826 -1.147 -6.774 1.00 80.50 88 ASN A C 1
ATOM 708 O O . ASN A 1 88 ? -1.944 -1.377 -7.214 1.00 80.50 88 ASN A O 1
ATOM 712 N N . VAL A 1 89 ? -0.596 -0.818 -5.498 1.00 85.00 89 VAL A N 1
ATOM 713 C CA . VAL A 1 89 ? -1.666 -0.643 -4.501 1.00 85.00 89 VAL A CA 1
ATOM 714 C C . VAL A 1 89 ? -2.502 0.595 -4.822 1.00 85.00 89 VAL A C 1
ATOM 716 O O . VAL A 1 89 ? -3.725 0.523 -4.808 1.00 85.00 89 VAL A O 1
ATOM 719 N N . CYS A 1 90 ? -1.862 1.712 -5.178 1.00 84.50 90 CYS A N 1
ATOM 720 C CA . CYS A 1 90 ? -2.562 2.952 -5.521 1.00 84.50 90 CYS A CA 1
ATOM 721 C C . CYS A 1 90 ? -3.377 2.856 -6.820 1.00 84.50 90 CYS A C 1
ATOM 723 O O . CYS A 1 90 ? -4.308 3.630 -7.004 1.00 84.50 90 CYS A O 1
ATOM 725 N N . THR A 1 91 ? -3.030 1.938 -7.726 1.00 83.31 91 THR A N 1
ATOM 726 C CA . THR A 1 91 ? -3.761 1.706 -8.984 1.00 83.31 91 THR A CA 1
ATOM 727 C C . THR A 1 91 ? -4.862 0.648 -8.867 1.00 83.31 91 THR A C 1
ATOM 729 O O . THR A 1 91 ? -5.475 0.298 -9.874 1.00 83.31 91 THR A O 1
ATOM 732 N N . LEU A 1 92 ? -5.099 0.085 -7.676 1.00 83.69 92 LEU A N 1
ATOM 733 C CA . LEU A 1 92 ? -6.207 -0.847 -7.471 1.00 83.69 92 LEU A CA 1
ATOM 734 C C . LEU A 1 92 ? -7.542 -0.112 -7.619 1.00 83.69 92 LEU A C 1
ATOM 736 O O . LEU A 1 92 ? -7.771 0.930 -7.012 1.00 83.69 92 LEU A O 1
ATOM 740 N N . LEU A 1 93 ? -8.427 -0.695 -8.421 1.00 83.38 93 LEU A N 1
ATOM 741 C CA . LEU A 1 93 ? -9.791 -0.232 -8.644 1.00 83.38 93 LEU A CA 1
ATOM 742 C C . LEU A 1 93 ? -10.754 -1.307 -8.141 1.00 83.38 93 LEU A C 1
ATOM 744 O O . LEU A 1 93 ? -10.371 -2.467 -8.004 1.00 83.38 93 LEU A O 1
ATOM 748 N N . TYR A 1 94 ? -12.020 -0.949 -7.926 1.00 81.06 94 TYR A N 1
ATOM 749 C CA . TYR A 1 94 ? -13.047 -1.915 -7.515 1.00 81.06 94 TYR A CA 1
ATOM 750 C C . TYR A 1 94 ? -13.182 -3.089 -8.496 1.00 81.06 94 TYR A C 1
ATOM 752 O O . TYR A 1 94 ? -13.325 -4.225 -8.068 1.00 81.06 94 TYR A O 1
ATOM 760 N N . ASN A 1 95 ? -12.998 -2.847 -9.799 1.00 83.62 95 ASN A N 1
ATOM 761 C CA . ASN A 1 95 ? -13.020 -3.886 -10.839 1.00 83.62 95 ASN A CA 1
ATOM 762 C C . ASN A 1 95 ? -11.833 -4.869 -10.775 1.00 83.62 95 ASN A C 1
ATOM 764 O O . ASN A 1 95 ? -11.755 -5.790 -11.588 1.00 83.62 95 ASN A O 1
ATOM 768 N N . HIS A 1 96 ? -10.872 -4.637 -9.879 1.00 83.00 96 HIS A N 1
ATOM 769 C CA . HIS A 1 96 ? -9.750 -5.532 -9.603 1.00 83.00 96 HIS A CA 1
ATOM 770 C C . HIS A 1 96 ? -9.965 -6.348 -8.326 1.00 83.00 96 HIS A C 1
ATOM 772 O O . HIS A 1 96 ? -9.056 -7.070 -7.929 1.00 83.00 96 HIS A O 1
ATOM 778 N N . MET A 1 97 ? -11.120 -6.220 -7.671 1.00 86.81 97 MET A N 1
ATOM 779 C CA . MET A 1 97 ? -11.451 -6.942 -6.449 1.00 86.81 97 MET A CA 1
ATOM 780 C C . MET A 1 97 ? -12.575 -7.925 -6.737 1.00 86.81 97 MET A C 1
ATOM 782 O O . MET A 1 97 ? -13.578 -7.568 -7.351 1.00 86.81 97 MET A O 1
ATOM 786 N N . GLU A 1 98 ? -12.416 -9.153 -6.270 1.00 88.06 98 GLU A N 1
ATOM 787 C CA . GLU A 1 98 ? -13.453 -10.170 -6.375 1.00 88.06 98 GLU A CA 1
ATOM 788 C C . GLU A 1 98 ? -13.527 -10.950 -5.072 1.00 88.06 98 GLU A C 1
ATOM 790 O O . GLU A 1 98 ? -12.509 -11.347 -4.506 1.00 88.06 98 GLU A O 1
ATOM 795 N N . PHE A 1 99 ? -14.745 -11.161 -4.587 1.00 87.81 99 PHE A N 1
ATOM 796 C CA . PHE A 1 99 ? -14.978 -12.025 -3.446 1.00 87.81 99 PHE A CA 1
ATOM 797 C C . PHE A 1 99 ? -15.215 -13.444 -3.956 1.00 87.81 99 PHE A C 1
ATOM 799 O O . PHE A 1 99 ? -16.190 -13.691 -4.666 1.00 87.81 99 PHE A O 1
ATOM 806 N N . VAL A 1 100 ? -14.317 -14.366 -3.619 1.00 88.00 100 VAL A N 1
ATOM 807 C CA . VAL A 1 100 ? -14.407 -15.761 -4.058 1.00 88.00 100 VAL A CA 1
ATOM 808 C C . VAL A 1 100 ? -14.324 -16.666 -2.838 1.00 88.00 100 VAL A C 1
ATOM 810 O O . VAL A 1 100 ? -13.261 -16.803 -2.234 1.00 88.00 100 VAL A O 1
ATOM 813 N N . GLY A 1 101 ? -15.443 -17.309 -2.500 1.00 87.69 101 GLY A N 1
ATOM 814 C CA . GLY A 1 101 ? -15.547 -18.161 -1.315 1.00 87.69 101 GLY A CA 1
ATOM 815 C C . GLY A 1 101 ? -15.542 -17.333 -0.031 1.00 87.69 101 GLY A C 1
ATOM 816 O O . GLY A 1 101 ? -16.490 -16.600 0.224 1.00 87.69 101 GLY A O 1
ATOM 817 N N . ASP A 1 102 ? -14.484 -17.465 0.763 1.00 90.06 102 ASP A N 1
ATOM 818 C CA . ASP A 1 102 ? -14.238 -16.755 2.025 1.00 90.06 102 ASP A CA 1
ATOM 819 C C . ASP A 1 102 ? -13.118 -15.700 1.920 1.00 90.06 102 ASP A C 1
ATOM 821 O O . ASP A 1 102 ? -12.790 -15.040 2.908 1.00 90.06 102 ASP A O 1
ATOM 825 N N . ALA A 1 103 ? -12.547 -15.509 0.725 1.00 84.62 103 ALA A N 1
ATOM 826 C CA . ALA A 1 103 ? -11.394 -14.646 0.499 1.00 84.62 103 ALA A CA 1
ATOM 827 C C . ALA A 1 103 ? -11.692 -13.493 -0.473 1.00 84.62 103 ALA A C 1
ATOM 829 O O . ALA A 1 103 ? -12.366 -13.651 -1.495 1.00 84.62 103 ALA A O 1
ATOM 830 N N . LEU A 1 104 ? -11.116 -12.325 -0.175 1.00 86.94 104 LEU A N 1
ATOM 831 C CA . LEU A 1 104 ? -11.083 -11.181 -1.084 1.00 86.94 104 LEU A CA 1
ATOM 832 C C . LEU A 1 104 ? -9.831 -11.269 -1.966 1.00 86.94 104 LEU A C 1
ATOM 834 O O . LEU A 1 104 ? -8.717 -11.087 -1.478 1.00 86.94 104 LEU A O 1
ATOM 838 N N . ARG A 1 105 ? -10.015 -11.525 -3.262 1.00 85.44 105 ARG A N 1
ATOM 839 C CA . ARG A 1 105 ? -8.933 -11.610 -4.251 1.00 85.44 105 ARG A CA 1
ATOM 840 C C . ARG A 1 105 ? -8.684 -10.266 -4.914 1.00 85.44 105 ARG A C 1
ATOM 842 O O . ARG A 1 105 ? -9.624 -9.530 -5.220 1.00 85.44 105 ARG A O 1
ATOM 849 N N . PHE A 1 106 ? -7.412 -9.986 -5.193 1.00 84.25 106 PHE A N 1
ATOM 850 C CA . PHE A 1 106 ? -6.986 -8.787 -5.909 1.00 84.25 106 PHE A CA 1
ATOM 851 C C . PHE A 1 106 ? -6.262 -9.145 -7.203 1.00 84.25 106 PHE A C 1
ATOM 853 O O . PHE A 1 106 ? -5.279 -9.881 -7.204 1.00 84.25 106 PHE A O 1
ATOM 860 N N . TYR A 1 107 ? -6.686 -8.546 -8.307 1.00 80.88 107 TYR A N 1
ATOM 861 C CA . TYR A 1 107 ? -6.029 -8.669 -9.602 1.00 80.88 107 TYR A CA 1
ATOM 862 C C . TYR A 1 107 ? -5.005 -7.545 -9.768 1.00 80.88 107 TYR A C 1
ATOM 864 O O . TYR A 1 107 ? -5.356 -6.369 -9.874 1.00 80.88 107 TYR A O 1
ATOM 872 N N . VAL A 1 108 ? -3.716 -7.890 -9.782 1.00 71.94 108 VAL A N 1
ATOM 873 C CA . VAL A 1 108 ? -2.631 -6.915 -9.965 1.00 71.94 108 VAL A CA 1
ATOM 874 C C . VAL A 1 108 ? -1.970 -7.142 -11.314 1.00 71.94 108 VAL A C 1
ATOM 876 O O . VAL A 1 108 ? -1.443 -8.219 -11.580 1.00 71.94 108 VAL A O 1
ATOM 879 N N . ILE A 1 109 ? -1.928 -6.094 -12.136 1.00 65.88 109 ILE A N 1
ATOM 880 C CA . ILE A 1 109 ? -1.271 -6.124 -13.445 1.00 65.88 109 ILE A CA 1
ATOM 881 C C . ILE A 1 109 ? 0.228 -6.386 -13.244 1.00 65.88 109 ILE A C 1
ATOM 883 O O . ILE A 1 109 ? 0.955 -5.560 -12.684 1.00 65.88 109 ILE A O 1
ATOM 887 N N . HIS A 1 110 ? 0.694 -7.557 -13.683 1.00 62.66 110 HIS A N 1
ATOM 888 C CA . HIS A 1 110 ? 2.076 -7.999 -13.473 1.00 62.66 110 HIS A CA 1
ATOM 889 C C . HIS A 1 110 ? 3.064 -7.468 -14.524 1.00 62.66 110 HIS A C 1
ATOM 891 O O . HIS A 1 110 ? 4.271 -7.436 -14.277 1.00 62.66 110 HIS A O 1
ATOM 897 N N . ALA A 1 111 ? 2.593 -7.025 -15.693 1.00 57.50 111 ALA A N 1
ATOM 898 C CA . ALA A 1 111 ? 3.466 -6.755 -16.829 1.00 57.50 111 ALA A CA 1
ATOM 899 C C . ALA A 1 111 ? 3.651 -5.256 -17.108 1.00 57.50 111 ALA A C 1
ATOM 901 O O . ALA A 1 111 ? 2.718 -4.552 -17.476 1.00 57.50 111 ALA A O 1
ATOM 902 N N . LYS A 1 112 ? 4.909 -4.787 -17.066 1.00 56.84 112 LYS A N 1
ATOM 903 C CA . LYS A 1 112 ? 5.311 -3.442 -17.538 1.00 56.84 112 LYS A CA 1
ATOM 904 C C . LYS A 1 112 ? 4.903 -3.146 -18.990 1.00 56.84 112 LYS A C 1
ATOM 906 O O . LYS A 1 112 ? 4.772 -1.979 -19.343 1.00 56.84 112 LYS A O 1
ATOM 911 N N . ASN A 1 113 ? 4.734 -4.191 -19.801 1.00 53.72 113 ASN A N 1
ATOM 912 C CA . ASN A 1 113 ? 4.393 -4.103 -21.223 1.00 53.72 113 ASN A CA 1
ATOM 913 C C . ASN A 1 113 ? 2.893 -4.281 -21.497 1.00 53.72 113 ASN A C 1
ATOM 915 O O . ASN A 1 113 ? 2.499 -4.273 -22.655 1.00 53.72 113 ASN A O 1
ATOM 919 N N . ASP A 1 114 ? 2.070 -4.473 -20.466 1.00 59.84 114 ASP A N 1
ATOM 920 C CA . ASP A 1 114 ? 0.619 -4.591 -20.608 1.00 59.84 114 ASP A CA 1
ATOM 921 C C . ASP A 1 114 ? -0.062 -3.328 -20.077 1.00 59.84 114 ASP A C 1
ATOM 923 O O . ASP A 1 114 ? -0.753 -3.330 -19.063 1.00 59.84 114 ASP A O 1
ATOM 927 N N . GLN A 1 115 ? 0.223 -2.202 -20.735 1.00 54.16 115 GLN A N 1
ATOM 928 C CA . GLN A 1 115 ? -0.404 -0.921 -20.400 1.00 54.16 115 GLN A CA 1
ATOM 929 C C . GLN A 1 115 ? -1.882 -0.876 -20.813 1.00 54.16 115 GLN A C 1
ATOM 931 O O . GLN A 1 115 ? -2.637 -0.092 -20.247 1.00 54.16 115 GLN A O 1
ATOM 936 N N . ALA A 1 116 ? -2.277 -1.717 -21.776 1.00 56.38 116 ALA A N 1
ATOM 937 C CA . ALA A 1 116 ? -3.651 -1.844 -22.250 1.00 56.38 116 ALA A CA 1
ATOM 938 C C . ALA A 1 116 ? -4.516 -2.741 -21.341 1.00 56.38 116 ALA A C 1
ATOM 940 O O . ALA A 1 116 ? -5.734 -2.589 -21.326 1.00 56.38 116 ALA A O 1
ATOM 941 N N . GLY A 1 117 ? -3.903 -3.626 -20.541 1.00 56.66 117 GLY A N 1
ATOM 942 C CA . GLY A 1 117 ? -4.615 -4.525 -19.628 1.00 56.66 117 GLY A CA 1
ATOM 943 C C . GLY A 1 117 ? -5.319 -5.678 -20.345 1.00 56.66 117 GLY A C 1
ATOM 944 O O . GLY A 1 117 ? -6.341 -6.165 -19.862 1.00 56.66 117 GLY A O 1
ATOM 945 N N . GLU A 1 118 ? -4.799 -6.079 -21.506 1.00 58.78 118 GLU A N 1
ATOM 946 C CA . GLU A 1 118 ? -5.397 -7.094 -22.382 1.00 58.78 118 GLU A CA 1
ATOM 947 C C . GLU A 1 118 ? -4.992 -8.520 -21.991 1.00 58.78 118 GLU A C 1
ATOM 949 O O . GLU A 1 118 ? -5.560 -9.489 -22.500 1.00 58.78 118 GLU A O 1
ATOM 954 N N . LYS A 1 119 ? -4.010 -8.685 -21.094 1.00 62.16 119 LYS A N 1
ATOM 955 C CA . LYS A 1 119 ? -3.579 -10.017 -20.666 1.00 62.16 119 LYS A CA 1
ATOM 956 C C . LYS A 1 119 ? -4.516 -10.606 -19.609 1.00 62.16 119 LYS A C 1
ATOM 958 O O . LYS A 1 119 ? -5.146 -9.865 -18.849 1.00 62.16 119 LYS A O 1
ATOM 963 N N . PRO A 1 120 ? -4.576 -11.950 -19.522 1.00 60.88 120 PRO A N 1
ATOM 964 C CA . PRO A 1 120 ? -5.307 -12.639 -18.470 1.00 60.88 120 PRO A CA 1
ATOM 965 C C . PRO A 1 120 ? -4.918 -12.098 -17.093 1.00 60.88 120 PRO A C 1
ATOM 967 O O . PRO A 1 120 ? -3.739 -11.911 -16.785 1.00 60.88 120 PRO A O 1
ATOM 970 N N . ARG A 1 121 ? -5.934 -11.796 -16.285 1.00 64.56 121 ARG A N 1
ATOM 971 C CA . ARG A 1 121 ? -5.753 -11.247 -14.945 1.00 64.56 121 ARG A CA 1
ATOM 972 C C . ARG A 1 121 ? -5.433 -12.383 -13.990 1.00 64.56 121 ARG A C 1
ATOM 974 O O . ARG A 1 121 ? -6.334 -13.071 -13.523 1.00 64.56 121 ARG A O 1
ATOM 981 N N . ASP A 1 122 ? -4.158 -12.547 -13.680 1.00 65.44 122 ASP A N 1
ATOM 982 C CA . ASP A 1 122 ? -3.755 -13.489 -12.645 1.00 65.44 122 ASP A CA 1
ATOM 983 C C . ASP A 1 122 ? -4.062 -12.891 -11.260 1.00 65.44 122 ASP A C 1
ATOM 985 O O . ASP A 1 122 ? -3.655 -11.754 -10.971 1.00 65.44 122 ASP A O 1
ATOM 989 N N . PRO A 1 123 ? -4.802 -13.606 -10.393 1.00 60.19 123 PRO A N 1
ATOM 990 C CA . PRO A 1 123 ? -5.041 -13.150 -9.035 1.00 60.19 123 PRO A CA 1
ATOM 991 C C . PRO A 1 123 ? -3.715 -13.106 -8.274 1.00 60.19 123 PRO A C 1
ATOM 993 O O . PRO A 1 123 ? -2.909 -14.039 -8.316 1.00 60.19 123 PRO A O 1
ATOM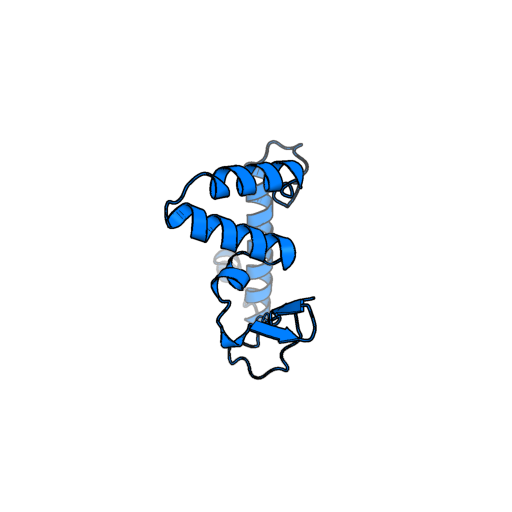 996 N N . LYS A 1 124 ? -3.490 -12.008 -7.554 1.00 64.06 124 LYS A N 1
ATOM 997 C CA . LYS A 1 124 ? -2.444 -11.932 -6.542 1.00 64.06 124 LYS A CA 1
ATOM 998 C C . LYS A 1 124 ? -3.015 -12.580 -5.279 1.00 64.06 124 LYS A C 1
ATOM 1000 O O . LYS A 1 124 ? -4.093 -12.167 -4.861 1.00 64.06 124 LYS A O 1
ATOM 1005 N N . HIS A 1 125 ? -2.312 -13.621 -4.815 1.00 55.84 125 HIS A N 1
ATOM 1006 C CA . HIS A 1 125 ? -2.702 -14.611 -3.796 1.00 55.84 125 HIS A CA 1
ATOM 1007 C C . HIS A 1 125 ? -3.671 -14.101 -2.730 1.00 55.84 125 HIS A C 1
ATOM 1009 O O . HIS A 1 125 ? -3.380 -13.032 -2.148 1.00 55.84 125 HIS A O 1
#

Organism: Guillardia theta (strain CCMP2712) (NCBI:txid905079)

pLDDT: mean 75.23, std 14.08, range [46.47, 93.56]

Secondary structure (DSSP, 8-state):
-HHHHHTT----HHHHHHHHHHHHHHHHHHHHHHHS-TT-----SPPPPPHHHHHHHHHHHHH--SHHHHHHHHHHHHHHHTT--HHHHHT--GGGEEEETTEEEEE----TT-SS--S--PEE-